Protein AF-A0A067DTP7-F1 (afdb_monomer_lite)

Secondary structure (DSSP, 8-state):
-HHHHHHH------------HHHHHHHHHHHHHHHHHHHHHHHHHHHHHHHHHHHHHHHHHH--HHHHHHHHHHHHHHHHHHH--

Sequence (85 aa):
MDDFEKKVTITDAMEMEEMDIEQANNNSSKTLQLLRTFLDIQQRRAQAYAKLKRGFSEYMISGGELAYQQLCSEITSEF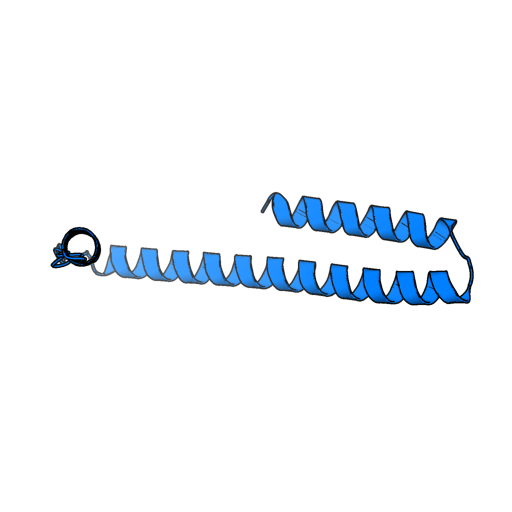NDCSKQ

pLDDT: mean 85.68, std 16.91, range [48.41, 98.56]

Organism: Citrus sinensis (NCBI:txid2711)

Foldseek 3Di:
DVVVVVVVPPPPPPPVPVQPPVNVVVVVVVVVVVVVLVVVLVVLLVVLVVQLVVLVVVCVVPVPVVVNVVSVVVSVVSVVVSVVD

Structure (mmCIF, N/CA/C/O backbone):
data_AF-A0A067DTP7-F1
#
_entry.id   AF-A0A067DTP7-F1
#
loop_
_atom_site.group_PDB
_atom_site.id
_atom_site.type_symbol
_atom_site.label_atom_id
_atom_site.label_alt_id
_atom_site.label_comp_id
_atom_site.label_asym_id
_atom_site.label_entity_id
_atom_site.label_seq_id
_atom_site.pdbx_PDB_ins_code
_atom_site.Cartn_x
_atom_site.Cartn_y
_atom_site.Cartn_z
_atom_site.occupancy
_atom_site.B_iso_or_equiv
_atom_site.auth_seq_id
_atom_site.auth_comp_id
_atom_site.auth_asym_id
_atom_site.auth_atom_id
_atom_site.pdbx_PDB_model_num
ATOM 1 N N . MET A 1 1 ? 16.664 -6.208 45.789 1.00 57.38 1 MET A N 1
ATOM 2 C CA . MET A 1 1 ? 15.748 -6.925 44.870 1.00 57.38 1 MET A CA 1
ATOM 3 C C . MET A 1 1 ? 14.292 -6.677 45.269 1.00 57.38 1 MET A C 1
ATOM 5 O O . MET A 1 1 ? 13.418 -6.711 44.418 1.00 57.38 1 MET A O 1
ATOM 9 N N . ASP A 1 2 ? 14.071 -6.278 46.523 1.00 56.41 2 ASP A N 1
ATOM 10 C CA . ASP A 1 2 ? 12.772 -6.053 47.169 1.00 56.41 2 ASP A CA 1
ATOM 11 C C . ASP A 1 2 ? 11.961 -4.878 46.589 1.00 56.41 2 ASP A C 1
ATOM 13 O O . ASP A 1 2 ? 10.733 -4.893 46.585 1.00 56.41 2 ASP A O 1
ATOM 17 N N . ASP A 1 3 ? 12.635 -3.853 46.053 1.00 63.22 3 ASP A N 1
ATOM 18 C CA . ASP A 1 3 ? 11.974 -2.651 45.516 1.00 63.22 3 ASP A CA 1
ATOM 19 C C . ASP A 1 3 ? 11.311 -2.888 44.144 1.00 63.22 3 ASP A C 1
ATOM 21 O O . ASP A 1 3 ? 10.434 -2.132 43.727 1.00 63.22 3 ASP A O 1
ATOM 25 N N . PHE A 1 4 ? 11.716 -3.950 43.436 1.00 65.44 4 PHE A N 1
ATOM 26 C CA . PHE A 1 4 ? 11.128 -4.336 42.152 1.00 65.44 4 PHE A CA 1
ATOM 27 C C . PHE A 1 4 ? 9.853 -5.155 42.360 1.00 65.44 4 PHE A C 1
ATOM 29 O O . PHE A 1 4 ? 8.827 -4.852 41.762 1.00 65.44 4 PHE A O 1
ATOM 36 N N . GLU A 1 5 ? 9.884 -6.125 43.276 1.00 65.38 5 GLU A N 1
ATOM 37 C CA . GLU A 1 5 ? 8.716 -6.942 43.628 1.00 65.38 5 GLU A CA 1
ATOM 38 C C . GLU A 1 5 ? 7.575 -6.080 44.169 1.00 65.38 5 GLU A C 1
ATOM 40 O O . GLU A 1 5 ? 6.437 -6.239 43.741 1.00 65.38 5 GLU A O 1
ATOM 45 N N . LYS A 1 6 ? 7.884 -5.069 44.991 1.00 65.38 6 LYS A N 1
ATOM 46 C CA . LYS A 1 6 ? 6.887 -4.124 45.512 1.00 65.38 6 LYS A CA 1
ATOM 47 C C . LYS A 1 6 ? 6.224 -3.254 44.433 1.00 65.38 6 LYS A C 1
ATOM 49 O O . LYS A 1 6 ? 5.091 -2.826 44.620 1.00 65.38 6 LYS A O 1
ATOM 54 N N . LYS A 1 7 ? 6.914 -2.979 43.318 1.00 62.03 7 LYS A N 1
ATOM 55 C CA . LYS A 1 7 ? 6.378 -2.210 42.175 1.00 62.03 7 LYS A CA 1
ATOM 56 C C . LYS A 1 7 ? 5.646 -3.082 41.151 1.00 62.03 7 LYS A C 1
ATOM 58 O O . LYS A 1 7 ? 4.936 -2.544 40.309 1.00 62.03 7 LYS A O 1
ATOM 63 N N . VAL A 1 8 ? 5.827 -4.403 41.218 1.00 61.09 8 VAL A N 1
ATOM 64 C CA . VAL A 1 8 ? 5.157 -5.401 40.366 1.00 61.09 8 VAL A CA 1
ATOM 65 C C . VAL A 1 8 ? 3.874 -5.932 41.017 1.00 61.09 8 VAL A C 1
ATOM 67 O O . VAL A 1 8 ? 3.053 -6.557 40.347 1.00 61.09 8 VAL A O 1
ATOM 70 N N . THR A 1 9 ? 3.635 -5.645 42.297 1.00 59.78 9 THR A N 1
ATOM 71 C CA . THR A 1 9 ? 2.357 -5.940 42.946 1.00 59.78 9 THR A CA 1
ATOM 72 C C . THR A 1 9 ? 1.292 -4.937 42.503 1.00 59.78 9 THR A C 1
ATOM 74 O O . THR A 1 9 ? 1.055 -3.919 43.149 1.00 59.78 9 THR A O 1
ATOM 77 N N . ILE A 1 10 ? 0.623 -5.228 41.388 1.00 59.06 10 ILE A N 1
ATOM 78 C CA . ILE A 1 10 ? -0.656 -4.601 41.050 1.00 59.06 10 ILE A CA 1
ATOM 79 C C . ILE A 1 10 ? -1.699 -5.214 41.992 1.00 59.06 10 ILE A C 1
ATOM 81 O O . ILE A 1 10 ? -2.316 -6.230 41.685 1.00 59.06 10 ILE A O 1
ATOM 85 N N . THR A 1 11 ? -1.871 -4.638 43.182 1.00 62.25 11 THR A N 1
ATOM 86 C CA . THR A 1 11 ? -3.091 -4.834 43.979 1.00 62.25 11 THR A CA 1
ATOM 87 C C . THR A 1 11 ? -4.198 -3.960 43.402 1.00 62.25 11 THR A C 1
ATOM 89 O O . THR A 1 11 ? -4.667 -3.043 44.063 1.00 62.25 11 THR A O 1
ATOM 92 N N . ASP A 1 12 ? -4.609 -4.250 42.171 1.00 48.41 12 ASP A N 1
ATOM 93 C CA . ASP A 1 12 ? -5.962 -3.933 41.733 1.00 48.41 12 ASP A CA 1
ATOM 94 C C . ASP A 1 12 ? -6.780 -5.177 42.050 1.00 48.41 12 ASP A C 1
ATOM 96 O O . ASP A 1 12 ? -6.934 -6.092 41.237 1.00 48.41 12 ASP A O 1
ATOM 100 N N . ALA A 1 13 ? -7.341 -5.215 43.258 1.00 49.62 13 ALA A N 1
ATOM 101 C CA . ALA A 1 13 ? -8.702 -5.707 43.313 1.00 49.62 13 ALA A CA 1
ATOM 102 C C . ALA A 1 13 ? -9.455 -4.760 42.379 1.00 49.62 13 ALA A C 1
ATOM 104 O O . ALA A 1 13 ? -9.727 -3.631 42.770 1.00 49.62 13 ALA A O 1
ATOM 105 N N . MET A 1 14 ? -9.635 -5.169 41.115 1.00 51.19 14 MET A N 1
ATOM 106 C CA . MET A 1 14 ? -10.547 -4.507 40.196 1.00 51.19 14 MET A CA 1
ATOM 107 C C . MET A 1 14 ? -11.828 -4.355 40.996 1.00 51.19 14 MET A C 1
ATOM 109 O O . MET A 1 14 ? -12.514 -5.349 41.249 1.00 51.19 14 MET A O 1
ATOM 113 N N . G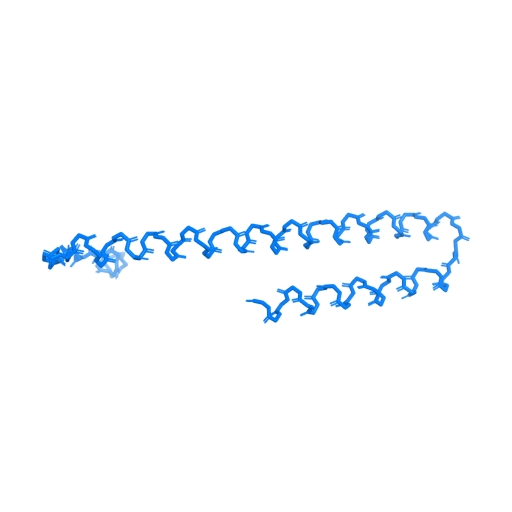LU A 1 15 ? -12.087 -3.140 41.474 1.00 49.31 15 GLU A N 1
ATOM 114 C CA . GLU A 1 15 ? -13.397 -2.741 41.931 1.00 49.31 15 GLU A CA 1
ATOM 115 C C . GLU A 1 15 ? -14.269 -2.961 40.702 1.00 49.31 15 GLU A C 1
ATOM 117 O O . GLU A 1 15 ? -14.316 -2.163 39.769 1.00 49.31 15 GLU A O 1
ATOM 122 N N . MET A 1 16 ? -14.865 -4.151 40.648 1.00 51.03 16 MET A N 1
ATOM 123 C CA . MET A 1 16 ? -16.019 -4.446 39.832 1.00 51.03 16 MET A CA 1
ATOM 124 C C . MET A 1 16 ? -17.116 -3.581 40.446 1.00 51.03 16 MET A C 1
ATOM 126 O O . MET A 1 16 ? -17.968 -4.059 41.190 1.00 51.03 16 MET A O 1
ATOM 130 N N . GLU A 1 17 ? -17.048 -2.271 40.187 1.00 56.72 17 GLU A N 1
ATOM 131 C CA . GLU A 1 17 ? -18.247 -1.458 40.115 1.00 56.72 17 GLU A CA 1
ATOM 132 C C . GLU A 1 17 ? -19.226 -2.284 39.287 1.00 56.72 17 GLU A C 1
ATOM 134 O O . GLU A 1 17 ? -18.820 -2.860 38.270 1.00 56.72 17 GLU A O 1
ATOM 139 N N . GLU A 1 18 ? -20.458 -2.441 39.773 1.00 55.59 18 GLU A N 1
ATOM 140 C CA . GLU A 1 18 ? -21.537 -3.103 39.046 1.00 55.59 18 GLU A CA 1
ATOM 141 C C . GLU A 1 18 ? -21.681 -2.402 37.693 1.00 55.59 18 GLU A C 1
ATOM 143 O O . GLU A 1 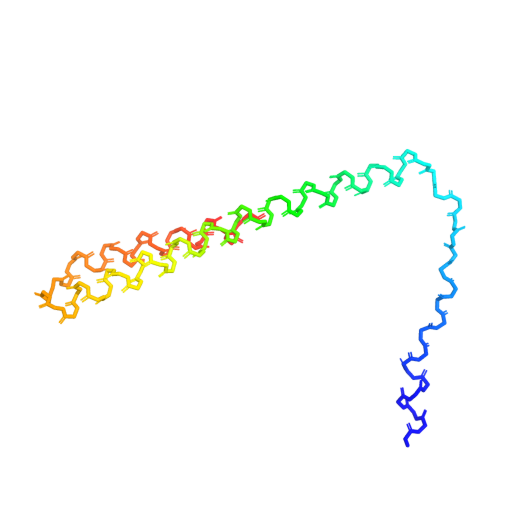18 ? -22.382 -1.405 37.539 1.00 55.59 18 GLU A O 1
ATOM 148 N N . MET A 1 19 ? -20.901 -2.871 36.722 1.00 57.78 19 MET A N 1
ATOM 149 C CA . MET A 1 19 ? -20.788 -2.247 35.427 1.00 57.78 19 MET A CA 1
ATOM 150 C C . MET A 1 19 ? -22.069 -2.635 34.725 1.00 57.78 19 MET A C 1
ATOM 152 O O . MET A 1 19 ? -22.308 -3.821 34.483 1.00 57.78 19 MET A O 1
ATOM 156 N N . ASP A 1 20 ? -22.908 -1.635 34.469 1.00 69.00 20 ASP A N 1
ATOM 157 C CA . ASP A 1 20 ? -24.173 -1.818 33.781 1.00 69.00 20 ASP A CA 1
ATOM 158 C C . ASP A 1 20 ? -23.946 -2.721 32.557 1.00 69.00 20 ASP A C 1
ATOM 160 O O . ASP A 1 20 ? -23.041 -2.482 31.745 1.00 69.00 20 ASP A O 1
ATOM 164 N N . ILE A 1 21 ? -24.718 -3.806 32.455 1.00 69.81 21 ILE A N 1
ATOM 165 C CA . ILE A 1 21 ? -24.557 -4.825 31.410 1.00 69.81 21 ILE A CA 1
ATOM 166 C C . ILE A 1 21 ? -24.640 -4.162 30.025 1.00 69.81 21 ILE A C 1
ATOM 168 O O . ILE A 1 21 ? -23.945 -4.573 29.090 1.00 69.81 21 ILE A O 1
ATOM 172 N N . GLU A 1 22 ? -25.425 -3.089 29.894 1.00 67.88 22 GLU A N 1
ATOM 173 C CA . GLU A 1 22 ? -25.507 -2.285 28.673 1.00 67.88 22 GLU A CA 1
ATOM 174 C C . GLU A 1 22 ? -24.201 -1.5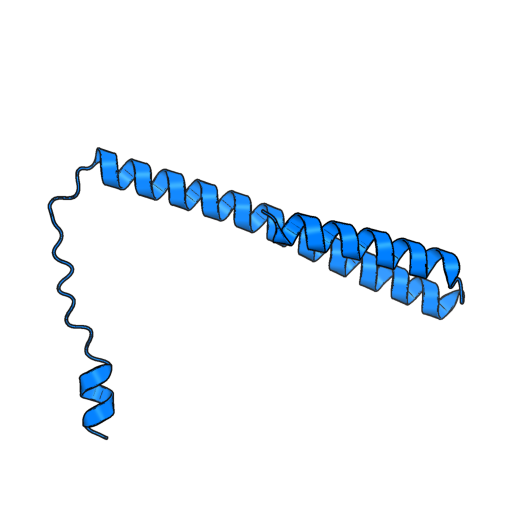32 28.368 1.00 67.88 22 GLU A C 1
ATOM 176 O O . GLU A 1 22 ? -23.761 -1.473 27.214 1.00 67.88 22 GLU A O 1
ATOM 181 N N . GLN A 1 23 ? -23.525 -1.001 29.388 1.00 73.25 23 GLN A N 1
ATOM 182 C CA . GLN A 1 23 ? -22.241 -0.315 29.248 1.00 73.25 23 GLN A CA 1
ATOM 183 C C . GLN A 1 23 ? -21.107 -1.297 28.920 1.00 73.25 23 GLN A C 1
ATOM 185 O O . GLN A 1 23 ? -20.293 -1.022 28.033 1.00 73.25 23 GLN A O 1
ATOM 190 N N . ALA A 1 24 ? -21.092 -2.472 29.554 1.00 71.25 24 ALA A N 1
ATOM 191 C CA . ALA A 1 24 ? -20.140 -3.542 29.255 1.00 71.25 24 ALA A CA 1
ATOM 192 C C . ALA A 1 24 ? -20.297 -4.069 27.813 1.00 71.25 24 ALA A C 1
ATOM 194 O O . ALA A 1 24 ? -19.305 -4.214 27.090 1.00 71.25 24 ALA A O 1
ATOM 195 N N . ASN A 1 25 ? -21.537 -4.274 27.349 1.00 73.75 25 ASN A N 1
ATOM 196 C CA . ASN A 1 25 ? -21.826 -4.675 25.967 1.00 73.75 25 ASN A CA 1
ATOM 197 C C . ASN A 1 25 ? -21.456 -3.593 24.942 1.00 73.75 25 ASN A C 1
ATOM 199 O O . ASN A 1 25 ? -20.922 -3.898 23.874 1.00 73.75 25 ASN A O 1
ATOM 203 N N . ASN A 1 26 ? -21.686 -2.319 25.258 1.00 79.50 26 ASN A N 1
ATOM 204 C CA . ASN A 1 26 ? -21.265 -1.219 24.392 1.00 79.50 26 ASN A CA 1
ATOM 205 C C . ASN A 1 26 ? -19.738 -1.138 24.271 1.00 79.50 26 ASN A C 1
ATOM 207 O O . ASN A 1 26 ? -19.217 -0.900 23.179 1.00 79.50 26 ASN A O 1
ATOM 211 N N . ASN A 1 27 ? -19.011 -1.362 25.365 1.00 85.44 27 ASN A N 1
ATOM 212 C CA . ASN A 1 27 ? -17.551 -1.371 25.356 1.00 85.44 27 ASN A CA 1
ATOM 213 C C . ASN A 1 27 ? -16.997 -2.560 24.564 1.00 85.44 27 ASN A C 1
ATOM 215 O O . ASN A 1 27 ? -16.118 -2.362 23.729 1.00 85.44 27 ASN A O 1
ATOM 219 N N . SER A 1 28 ? -17.550 -3.766 24.735 1.00 86.06 28 SER A N 1
ATOM 220 C CA . SER A 1 28 ? -17.128 -4.940 23.960 1.00 86.06 28 SER A CA 1
ATOM 221 C C . SER A 1 28 ? -17.386 -4.759 22.458 1.00 86.06 28 SER A C 1
ATOM 223 O O . SER A 1 28 ? -16.517 -5.070 21.641 1.00 86.06 28 SER A O 1
ATOM 225 N N . SER A 1 29 ? -18.524 -4.167 22.084 1.00 91.12 29 SER A N 1
ATOM 226 C CA . SER A 1 29 ? -18.854 -3.826 20.696 1.00 91.12 29 SER A CA 1
ATOM 227 C C . SER A 1 29 ? -17.866 -2.816 20.098 1.00 91.12 29 SER A C 1
ATOM 229 O O . SER A 1 29 ? -17.328 -3.043 19.010 1.00 91.12 29 SER A O 1
ATOM 231 N N . LYS A 1 30 ? -17.535 -1.745 20.836 1.00 94.12 30 LYS A N 1
ATOM 232 C CA . LYS A 1 30 ? -16.512 -0.763 20.432 1.00 94.12 30 LYS A CA 1
ATOM 233 C C . LYS A 1 30 ? -15.136 -1.406 20.282 1.00 94.12 30 LYS A C 1
ATOM 235 O O . LYS A 1 30 ? -14.457 -1.156 19.290 1.00 94.12 30 LYS A O 1
ATOM 240 N N . THR A 1 31 ? -14.733 -2.268 21.215 1.00 94.19 31 THR A N 1
ATOM 241 C CA . THR A 1 31 ? -13.466 -3.007 21.129 1.00 94.19 31 THR A CA 1
ATOM 242 C C . THR A 1 31 ? -13.433 -3.908 19.898 1.00 94.19 31 THR A C 1
ATOM 244 O O . THR A 1 31 ? -12.449 -3.895 19.162 1.00 94.19 31 THR A O 1
ATOM 247 N N . LEU A 1 32 ? -14.507 -4.649 19.613 1.00 95.81 32 LEU A N 1
ATOM 248 C CA . LEU A 1 32 ? -14.596 -5.474 18.405 1.00 95.81 32 LEU A CA 1
ATOM 249 C C . LEU A 1 32 ? -14.517 -4.632 17.129 1.00 95.81 32 LEU A C 1
ATOM 251 O O . LEU A 1 32 ? -13.865 -5.043 16.170 1.00 95.81 32 LEU A O 1
ATOM 255 N N . GLN A 1 33 ? -15.151 -3.460 17.109 1.00 96.31 33 GLN A N 1
ATOM 256 C CA . GLN A 1 33 ? -15.063 -2.542 15.978 1.00 96.31 33 GLN A CA 1
ATOM 257 C C . GLN A 1 33 ? -13.631 -2.029 15.785 1.00 96.31 33 GLN A C 1
ATOM 259 O O . GLN A 1 33 ? -13.121 -2.086 14.670 1.00 96.31 33 GLN A O 1
ATOM 264 N N . LEU A 1 34 ? -12.955 -1.617 16.862 1.00 96.12 34 LEU A N 1
ATOM 265 C CA . LEU A 1 34 ? -11.554 -1.189 16.822 1.00 96.12 34 LEU A CA 1
ATOM 266 C C . LEU A 1 34 ? -10.630 -2.298 16.314 1.00 96.12 34 LEU A C 1
ATOM 268 O O . LEU A 1 34 ? -9.773 -2.040 15.475 1.00 96.12 34 LEU A O 1
ATOM 272 N N . LEU A 1 35 ? -10.817 -3.536 16.778 1.00 97.12 35 LEU A N 1
ATOM 273 C CA . LEU A 1 35 ? -10.010 -4.677 16.340 1.00 97.12 35 LEU A CA 1
ATOM 274 C C . LEU A 1 35 ? -10.213 -4.998 14.857 1.00 97.12 35 LEU A C 1
ATOM 276 O O . LEU A 1 35 ? -9.246 -5.331 14.175 1.00 97.12 35 LEU A O 1
ATOM 280 N N . ARG A 1 36 ? -11.444 -4.876 14.346 1.00 97.62 36 ARG A N 1
ATOM 281 C CA . ARG A 1 36 ? -11.732 -5.043 12.913 1.00 97.62 36 ARG A CA 1
ATOM 282 C C . ARG A 1 36 ? -11.050 -3.958 12.087 1.00 97.62 36 ARG A C 1
ATOM 284 O O . ARG A 1 36 ? -10.293 -4.292 11.184 1.00 97.62 36 ARG A O 1
ATOM 291 N N . THR A 1 37 ? -11.221 -2.690 12.462 1.00 97.00 37 THR A N 1
ATOM 292 C CA . THR A 1 37 ? -10.545 -1.567 11.795 1.00 97.00 37 THR A CA 1
ATOM 293 C C . THR A 1 37 ? -9.026 -1.738 11.824 1.00 97.00 37 THR A C 1
ATOM 295 O O . THR A 1 37 ? -8.357 -1.576 10.806 1.00 97.00 37 THR A O 1
ATOM 298 N N . PHE A 1 38 ? -8.469 -2.125 12.973 1.00 96.38 38 PHE A N 1
ATOM 299 C CA . PHE A 1 38 ? -7.041 -2.382 13.109 1.00 96.38 38 PHE A CA 1
ATOM 300 C C . PHE A 1 38 ? -6.581 -3.502 12.175 1.00 96.38 38 PHE A C 1
ATOM 302 O O . PHE A 1 38 ? -5.588 -3.337 11.469 1.00 96.38 38 PHE A O 1
ATOM 309 N N . LEU A 1 39 ? -7.300 -4.626 12.139 1.00 97.69 39 LEU A N 1
ATOM 310 C CA . LEU A 1 39 ? -6.973 -5.746 11.263 1.00 97.69 39 LEU A CA 1
ATOM 311 C C . LEU A 1 39 ? -6.967 -5.323 9.789 1.00 97.69 39 LEU A C 1
ATOM 313 O O . LEU A 1 39 ? -6.017 -5.651 9.079 1.00 97.69 39 LEU A O 1
ATOM 317 N N . ASP A 1 40 ? -7.967 -4.560 9.352 1.00 97.56 40 ASP A N 1
ATOM 318 C CA . ASP A 1 40 ? -8.069 -4.073 7.973 1.00 97.56 40 ASP A CA 1
ATOM 319 C C . ASP A 1 40 ? -6.882 -3.166 7.606 1.00 97.56 40 ASP A C 1
ATOM 321 O O . ASP A 1 40 ? -6.251 -3.342 6.557 1.00 97.56 40 ASP A O 1
ATOM 325 N N . ILE A 1 41 ? -6.499 -2.245 8.499 1.00 97.62 41 ILE A N 1
ATOM 326 C CA . ILE A 1 41 ? -5.318 -1.387 8.315 1.00 97.62 41 ILE A CA 1
ATOM 327 C C . ILE A 1 41 ? -4.043 -2.235 8.221 1.00 97.62 41 ILE A C 1
ATOM 329 O O . ILE A 1 41 ? -3.205 -2.012 7.342 1.00 97.62 41 ILE A O 1
ATOM 333 N N . GLN A 1 42 ? -3.878 -3.232 9.094 1.00 97.38 42 GLN A N 1
ATOM 334 C CA . GLN A 1 42 ? -2.692 -4.090 9.063 1.00 97.38 42 GLN A CA 1
ATOM 335 C C . GLN A 1 42 ? -2.623 -4.943 7.793 1.00 97.38 42 GLN A C 1
ATOM 337 O O . GLN A 1 42 ? -1.538 -5.114 7.232 1.00 97.38 42 GLN A O 1
ATOM 342 N N . GLN A 1 43 ? -3.760 -5.434 7.293 1.00 98.25 43 GLN A N 1
ATOM 343 C CA . GLN A 1 43 ? -3.814 -6.159 6.023 1.00 98.25 43 GLN A CA 1
ATOM 344 C C . GLN A 1 43 ? -3.368 -5.277 4.853 1.00 98.25 43 GLN A C 1
ATOM 346 O O . GLN A 1 43 ? -2.527 -5.704 4.058 1.00 98.25 43 GLN A O 1
ATOM 351 N N . ARG A 1 44 ? -3.851 -4.031 4.782 1.00 98.00 44 ARG A N 1
ATOM 352 C CA . ARG A 1 44 ? -3.427 -3.058 3.761 1.00 98.00 44 ARG A CA 1
ATOM 353 C C . ARG A 1 44 ? -1.925 -2.786 3.818 1.00 98.00 44 ARG A C 1
ATOM 355 O O . ARG A 1 44 ? -1.238 -2.882 2.800 1.00 98.00 44 ARG A O 1
ATOM 362 N N . ARG A 1 45 ? -1.374 -2.554 5.016 1.00 97.50 45 ARG A N 1
ATOM 363 C CA . ARG A 1 45 ? 0.076 -2.362 5.202 1.00 97.50 45 ARG A CA 1
ATOM 364 C C . ARG A 1 45 ? 0.876 -3.579 4.742 1.00 97.50 45 ARG A C 1
ATOM 366 O O . ARG A 1 45 ? 1.872 -3.423 4.039 1.00 97.50 45 ARG A O 1
ATOM 373 N N . ALA A 1 46 ? 0.443 -4.788 5.096 1.00 98.25 46 ALA A N 1
ATOM 374 C CA . ALA A 1 46 ? 1.108 -6.020 4.679 1.00 98.25 46 ALA A CA 1
ATOM 375 C C . ALA A 1 46 ? 1.116 -6.183 3.148 1.00 98.25 46 ALA A C 1
ATOM 377 O O . ALA A 1 46 ? 2.147 -6.530 2.566 1.00 98.25 46 ALA A O 1
ATOM 378 N N . GLN A 1 47 ? -0.002 -5.874 2.485 1.00 98.44 47 GLN A N 1
ATOM 379 C CA . GLN A 1 47 ? -0.103 -5.887 1.023 1.00 98.44 47 GLN A CA 1
ATOM 380 C C . GLN A 1 47 ? 0.821 -4.848 0.376 1.00 98.44 47 GLN A C 1
ATOM 382 O O . GLN A 1 47 ? 1.510 -5.166 -0.595 1.00 98.44 47 GLN A O 1
ATOM 387 N N . ALA A 1 48 ? 0.902 -3.640 0.940 1.00 98.31 48 ALA A N 1
ATOM 388 C CA . ALA A 1 48 ? 1.819 -2.599 0.484 1.00 98.31 48 ALA A CA 1
ATOM 389 C C . ALA A 1 48 ? 3.288 -3.056 0.580 1.00 98.31 48 ALA A C 1
ATOM 391 O O . ALA A 1 48 ? 4.030 -2.958 -0.399 1.00 98.31 48 ALA A O 1
ATOM 392 N N . TYR A 1 49 ? 3.702 -3.655 1.704 1.00 98.31 49 TYR A N 1
ATOM 393 C CA . TYR A 1 49 ? 5.052 -4.220 1.841 1.00 98.31 49 TYR A CA 1
ATOM 394 C C . TYR A 1 49 ? 5.324 -5.349 0.838 1.00 98.31 49 TYR A C 1
ATOM 396 O O . TYR A 1 49 ? 6.407 -5.402 0.252 1.00 98.31 49 TYR A O 1
ATOM 404 N N . ALA A 1 50 ? 4.353 -6.235 0.601 1.00 98.56 50 ALA A N 1
ATOM 405 C CA . ALA A 1 50 ? 4.489 -7.300 -0.391 1.00 98.56 50 ALA A CA 1
ATOM 406 C C . ALA A 1 50 ? 4.659 -6.735 -1.813 1.00 98.56 50 ALA A C 1
ATOM 408 O O . ALA A 1 50 ? 5.539 -7.185 -2.554 1.00 98.56 50 ALA A O 1
ATOM 409 N N . LYS A 1 51 ? 3.871 -5.712 -2.173 1.00 98.44 51 LYS A N 1
ATOM 410 C CA . LYS A 1 51 ? 3.962 -5.012 -3.464 1.00 98.44 51 LYS A CA 1
ATOM 411 C C . LYS A 1 51 ? 5.316 -4.315 -3.621 1.00 98.44 51 LYS A C 1
ATOM 413 O O . LYS A 1 51 ? 5.951 -4.478 -4.661 1.00 98.44 51 LYS A O 1
ATOM 418 N N . LEU A 1 52 ? 5.792 -3.620 -2.585 1.00 98.38 52 LEU A N 1
ATOM 419 C CA . LEU A 1 52 ? 7.107 -2.975 -2.578 1.00 98.38 52 LEU A CA 1
ATOM 420 C C . LEU A 1 52 ? 8.240 -3.992 -2.766 1.00 98.38 52 LEU A C 1
ATOM 422 O O . LEU A 1 52 ? 9.100 -3.800 -3.620 1.00 98.38 52 LEU A O 1
ATOM 426 N N . LYS A 1 53 ? 8.219 -5.105 -2.020 1.00 98.56 53 LYS A N 1
ATOM 427 C CA . LYS A 1 53 ? 9.224 -6.174 -2.138 1.00 98.56 53 LYS A CA 1
ATOM 428 C C . LYS A 1 53 ? 9.274 -6.749 -3.554 1.00 98.56 53 LYS A C 1
ATOM 430 O O . LYS A 1 53 ? 10.361 -6.964 -4.096 1.00 98.56 53 LYS A O 1
ATOM 435 N N . ARG A 1 54 ? 8.105 -6.999 -4.155 1.00 98.25 54 ARG A N 1
ATOM 436 C CA . ARG A 1 54 ? 8.015 -7.484 -5.536 1.00 98.25 54 ARG A CA 1
ATOM 437 C C . ARG A 1 54 ? 8.594 -6.465 -6.516 1.00 98.25 54 ARG A C 1
ATOM 439 O O . ARG A 1 54 ? 9.482 -6.820 -7.281 1.00 98.25 54 ARG A O 1
ATOM 446 N N . GLY A 1 55 ? 8.162 -5.207 -6.443 1.00 98.12 55 GLY A N 1
ATOM 447 C CA . GLY A 1 55 ? 8.655 -4.167 -7.346 1.00 98.12 55 GLY A CA 1
ATOM 448 C C . GLY A 1 55 ? 10.147 -3.874 -7.188 1.00 98.12 55 GLY A C 1
ATOM 449 O O . GLY A 1 55 ? 10.825 -3.635 -8.179 1.00 98.12 55 GLY A O 1
ATOM 450 N N . PHE A 1 56 ? 10.699 -3.982 -5.975 1.00 98.25 56 PHE A N 1
ATOM 451 C CA . PHE A 1 56 ? 12.147 -3.904 -5.775 1.00 98.25 56 PHE A CA 1
ATOM 452 C C . PHE A 1 56 ? 12.881 -5.064 -6.459 1.00 98.25 56 PHE A C 1
ATOM 454 O O . PHE A 1 56 ? 13.914 -4.860 -7.089 1.00 98.25 56 PHE A O 1
ATOM 461 N N . SER A 1 57 ? 12.330 -6.278 -6.392 1.00 98.31 57 SER A N 1
ATOM 462 C CA . SER A 1 57 ? 12.906 -7.439 -7.084 1.00 98.31 57 SER A CA 1
ATOM 463 C C . SER A 1 57 ? 12.895 -7.246 -8.607 1.00 98.31 57 SER A C 1
ATOM 465 O O . SER A 1 57 ? 13.883 -7.541 -9.273 1.00 98.31 57 SER A O 1
ATOM 467 N N . GLU A 1 58 ? 11.808 -6.699 -9.157 1.00 97.69 58 GLU A N 1
ATOM 468 C CA . GLU A 1 58 ? 11.687 -6.358 -10.583 1.00 97.69 58 GLU A CA 1
ATOM 469 C C . GLU A 1 58 ? 12.661 -5.243 -10.996 1.00 97.69 58 GLU A C 1
ATOM 471 O O . GLU A 1 58 ? 13.290 -5.324 -12.055 1.00 97.69 58 GLU A O 1
ATOM 476 N N . TYR A 1 59 ? 12.839 -4.229 -10.148 1.00 97.94 59 TYR A N 1
ATOM 477 C CA . TYR A 1 59 ? 13.823 -3.166 -10.343 1.00 97.94 59 TYR A CA 1
ATOM 478 C C . TYR A 1 59 ? 15.252 -3.716 -10.407 1.00 97.94 59 TYR A C 1
ATOM 480 O O . TYR A 1 59 ? 15.991 -3.373 -11.324 1.00 97.94 59 TYR A O 1
ATOM 488 N N . MET A 1 60 ? 15.621 -4.627 -9.501 1.00 98.06 60 MET A N 1
ATOM 489 C CA . MET A 1 60 ? 16.957 -5.238 -9.480 1.00 98.06 60 MET A CA 1
ATOM 490 C C . MET A 1 60 ? 17.274 -6.056 -10.742 1.00 98.06 60 MET A C 1
ATOM 492 O O . MET A 1 60 ? 18.444 -6.221 -11.078 1.00 98.06 60 MET A O 1
ATOM 496 N N . ILE A 1 61 ? 16.254 -6.569 -11.439 1.00 97.62 61 ILE A N 1
ATOM 497 C CA . ILE A 1 61 ? 16.416 -7.332 -12.686 1.00 97.62 61 ILE A CA 1
ATOM 498 C C . ILE A 1 61 ? 16.430 -6.404 -13.907 1.00 97.62 61 ILE A C 1
ATOM 500 O O . ILE A 1 61 ? 17.240 -6.584 -14.812 1.00 97.62 61 ILE A O 1
ATOM 504 N N . SER A 1 62 ? 15.511 -5.438 -13.956 1.00 96.19 62 SER A N 1
ATOM 505 C CA . SER A 1 62 ? 15.268 -4.611 -15.147 1.00 96.19 62 SER A CA 1
ATOM 506 C C . SER A 1 62 ? 16.057 -3.301 -15.184 1.00 96.19 62 SER A C 1
ATOM 508 O O . SER A 1 62 ? 16.240 -2.739 -16.260 1.00 96.19 62 SER A O 1
ATOM 510 N N . GLY A 1 63 ? 16.469 -2.774 -14.028 1.00 94.88 63 GLY A N 1
ATOM 511 C CA . GLY A 1 63 ? 16.999 -1.414 -13.895 1.00 94.88 63 GLY A CA 1
ATOM 512 C C . GLY A 1 63 ? 15.961 -0.309 -14.142 1.00 94.88 63 GLY A C 1
ATOM 513 O O . GLY A 1 63 ? 16.334 0.846 -14.326 1.00 94.88 63 GLY A O 1
ATOM 514 N N . GLY A 1 64 ? 14.661 -0.635 -14.176 1.00 95.94 64 GLY A N 1
ATOM 515 C CA . GLY A 1 64 ? 13.572 0.304 -14.470 1.00 95.94 64 GLY A CA 1
ATOM 516 C C . GLY A 1 64 ? 13.306 1.313 -13.348 1.00 95.94 64 GLY A C 1
ATOM 517 O O . GLY A 1 64 ? 12.317 1.193 -12.626 1.00 95.94 64 GLY A O 1
ATOM 518 N N . GLU A 1 65 ? 14.172 2.317 -13.205 1.00 95.88 65 GLU A N 1
ATOM 519 C CA . GLU A 1 65 ? 14.138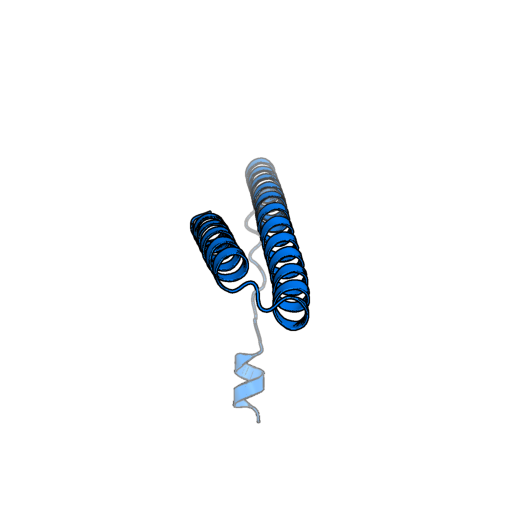 3.277 -12.093 1.00 95.88 65 GLU A CA 1
ATOM 520 C C . GLU A 1 65 ? 12.831 4.080 -12.018 1.00 95.88 65 GLU A C 1
ATOM 522 O O . GLU A 1 65 ? 12.244 4.186 -10.943 1.00 95.88 65 GLU A O 1
ATOM 527 N N . LEU A 1 66 ? 12.323 4.587 -13.148 1.00 97.31 66 LEU A N 1
ATOM 528 C CA . LEU A 1 66 ? 11.104 5.406 -13.163 1.00 97.31 66 LEU A CA 1
ATOM 529 C C . LEU A 1 66 ? 9.884 4.642 -12.622 1.00 97.31 66 LEU A C 1
ATOM 531 O O . LEU A 1 66 ? 9.141 5.165 -11.794 1.00 97.31 66 LEU A O 1
ATOM 535 N N . ALA A 1 67 ? 9.698 3.393 -13.059 1.00 96.31 67 ALA A N 1
ATOM 536 C CA . ALA A 1 67 ? 8.596 2.550 -12.598 1.00 96.31 67 ALA A CA 1
ATOM 537 C C . ALA A 1 67 ? 8.719 2.238 -11.097 1.00 96.31 67 ALA A C 1
ATOM 539 O O . ALA A 1 67 ? 7.727 2.258 -10.366 1.00 96.31 67 ALA A O 1
ATOM 540 N N . TYR A 1 68 ? 9.942 2.008 -10.614 1.00 98.12 68 TYR A N 1
ATOM 541 C CA . TYR A 1 68 ? 10.190 1.770 -9.196 1.00 98.12 68 TYR A CA 1
ATOM 542 C C . TYR A 1 68 ? 9.952 3.022 -8.336 1.00 98.12 68 TYR A C 1
ATOM 544 O O . TYR A 1 68 ? 9.337 2.930 -7.275 1.00 98.12 68 TYR A O 1
ATOM 552 N N . GLN A 1 69 ? 10.354 4.209 -8.797 1.00 98.25 69 GLN A N 1
ATOM 553 C CA . GLN A 1 69 ? 10.083 5.475 -8.103 1.00 98.25 69 GLN A CA 1
ATOM 554 C C . GLN A 1 69 ? 8.580 5.785 -8.014 1.00 98.25 69 GLN A C 1
ATOM 556 O O . GLN A 1 69 ? 8.096 6.236 -6.969 1.00 98.25 69 GLN A O 1
ATOM 561 N N . GLN A 1 70 ? 7.826 5.511 -9.083 1.00 98.25 70 GLN A N 1
ATOM 562 C CA . GLN A 1 70 ? 6.365 5.632 -9.079 1.00 98.25 70 GLN A CA 1
ATOM 563 C C . GLN A 1 70 ? 5.742 4.689 -8.049 1.00 98.25 70 GLN A C 1
ATOM 565 O O . GLN A 1 70 ? 4.950 5.129 -7.215 1.00 98.25 70 GLN A O 1
ATOM 570 N N . LEU A 1 71 ? 6.177 3.426 -8.028 1.00 98.31 71 LEU A N 1
ATOM 571 C CA . LEU A 1 71 ? 5.740 2.465 -7.021 1.00 98.31 71 LEU A CA 1
ATOM 572 C C . LEU A 1 71 ? 6.036 2.952 -5.596 1.00 98.31 71 LEU A C 1
ATOM 574 O O . LEU A 1 71 ? 5.160 2.886 -4.739 1.00 98.31 71 LEU A O 1
ATOM 578 N N . CYS A 1 72 ? 7.245 3.446 -5.328 1.00 98.25 72 CYS A N 1
ATOM 579 C CA . CYS A 1 72 ? 7.595 3.988 -4.015 1.00 98.25 72 CYS A CA 1
ATOM 580 C C . CYS A 1 72 ? 6.645 5.119 -3.602 1.00 98.25 72 CYS A C 1
ATOM 582 O O . CYS A 1 72 ? 6.178 5.130 -2.466 1.00 98.25 72 CYS A O 1
ATOM 584 N N . SER A 1 73 ? 6.297 6.015 -4.53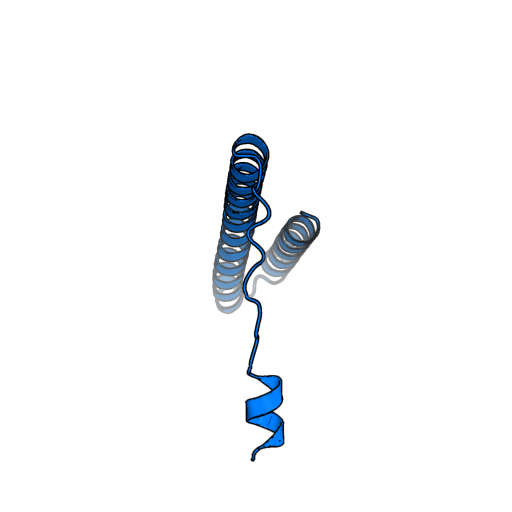0 1.00 98.31 73 SER A N 1
ATOM 585 C CA . SER A 1 73 ? 5.357 7.112 -4.270 1.00 98.31 73 SER A CA 1
ATOM 586 C C . SER A 1 73 ? 3.955 6.601 -3.914 1.00 98.31 73 SER A C 1
ATOM 588 O O . SER A 1 73 ? 3.363 7.061 -2.937 1.00 98.31 73 SER A O 1
ATOM 590 N N . GLU A 1 74 ? 3.445 5.608 -4.651 1.00 98.19 74 GLU A N 1
ATOM 591 C CA . GLU A 1 74 ? 2.163 4.956 -4.346 1.00 98.19 74 GLU A CA 1
ATOM 592 C C . GLU A 1 74 ? 2.167 4.318 -2.950 1.00 98.19 74 GLU A C 1
ATOM 594 O O . GLU A 1 74 ? 1.244 4.518 -2.162 1.00 98.19 74 GLU A O 1
ATOM 599 N N . ILE A 1 75 ? 3.226 3.572 -2.623 1.00 98.12 75 ILE A N 1
ATOM 600 C CA . ILE A 1 75 ? 3.367 2.883 -1.337 1.00 98.12 75 ILE A CA 1
ATOM 601 C C . ILE A 1 75 ? 3.469 3.879 -0.176 1.00 98.12 75 ILE A C 1
ATOM 603 O O . ILE A 1 75 ? 2.860 3.667 0.873 1.00 98.12 75 ILE A O 1
ATOM 607 N N . THR A 1 76 ? 4.194 4.985 -0.350 1.00 97.88 76 THR A N 1
ATOM 608 C CA . THR A 1 76 ? 4.253 6.059 0.648 1.00 97.88 76 THR A CA 1
ATOM 609 C C . THR A 1 76 ? 2.878 6.682 0.886 1.00 97.88 76 THR A C 1
ATOM 611 O O . THR A 1 76 ? 2.518 6.912 2.041 1.00 97.88 76 THR A O 1
ATOM 614 N N . SER A 1 77 ? 2.092 6.922 -0.170 1.00 97.75 77 SER A N 1
ATOM 615 C CA . SER A 1 77 ? 0.716 7.415 -0.021 1.00 97.75 77 SER A CA 1
ATOM 616 C C . SER A 1 77 ? -0.143 6.434 0.776 1.00 97.75 77 SER A C 1
ATOM 618 O O . SER A 1 77 ? -0.783 6.830 1.746 1.00 97.75 77 SER A O 1
ATOM 620 N N . GLU A 1 78 ? -0.083 5.145 0.439 1.00 97.69 78 GLU A N 1
ATOM 621 C CA . GLU A 1 78 ? -0.845 4.098 1.127 1.00 97.69 78 GLU A CA 1
ATOM 622 C C . GLU A 1 78 ? -0.483 4.002 2.619 1.00 97.69 78 GLU A C 1
ATOM 624 O O . GLU A 1 78 ? -1.363 3.892 3.476 1.00 97.69 78 GLU A O 1
ATOM 629 N N . PHE A 1 79 ? 0.806 4.103 2.966 1.00 95.75 79 PHE A N 1
ATOM 630 C CA . PHE A 1 79 ? 1.231 4.126 4.368 1.00 95.75 79 PHE A CA 1
ATOM 631 C C . PHE A 1 79 ? 0.772 5.380 5.112 1.00 95.75 79 PHE A C 1
ATOM 633 O O . PHE A 1 79 ? 0.384 5.283 6.281 1.00 95.75 79 PHE A O 1
ATOM 640 N N . ASN A 1 80 ? 0.783 6.541 4.456 1.00 96.69 80 ASN A N 1
ATOM 641 C CA . ASN A 1 80 ? 0.271 7.777 5.043 1.00 96.69 80 ASN A CA 1
ATOM 642 C C . ASN A 1 80 ? -1.232 7.678 5.320 1.00 96.69 80 ASN A C 1
ATOM 644 O O . ASN A 1 80 ? -1.682 8.095 6.385 1.00 96.69 80 ASN A O 1
ATOM 648 N N . ASP A 1 81 ? -1.997 7.088 4.405 1.00 96.75 81 ASP A N 1
ATOM 649 C CA . ASP A 1 81 ? -3.439 6.908 4.569 1.00 96.75 81 ASP A CA 1
ATOM 650 C C . ASP A 1 81 ? -3.768 5.875 5.650 1.00 96.75 81 ASP A C 1
ATOM 652 O O . ASP A 1 81 ? -4.710 6.065 6.419 1.00 96.75 81 ASP A O 1
ATOM 656 N N . CYS A 1 82 ? -2.965 4.816 5.785 1.00 94.94 82 CYS A N 1
ATOM 657 C CA . CYS A 1 82 ? -3.068 3.877 6.905 1.00 94.94 82 CYS A CA 1
ATOM 658 C C . CYS A 1 82 ? -2.749 4.524 8.263 1.00 94.94 82 CYS A C 1
ATOM 660 O O . CYS A 1 82 ? -3.282 4.085 9.272 1.00 94.94 82 CYS A O 1
ATOM 662 N N . SER A 1 83 ? -1.876 5.535 8.302 1.00 90.69 83 SER A N 1
ATOM 663 C CA . SER A 1 83 ? -1.426 6.170 9.555 1.00 90.69 83 SER A CA 1
ATOM 664 C C . SER A 1 83 ? -2.373 7.257 10.074 1.00 90.69 83 SER A C 1
ATOM 666 O O . SER A 1 83 ? -2.231 7.694 11.212 1.00 90.69 83 SER A O 1
ATOM 668 N N . LYS A 1 84 ? -3.295 7.734 9.230 1.00 92.62 84 LYS A N 1
ATOM 669 C CA . LYS A 1 84 ? -4.305 8.749 9.580 1.00 92.62 84 LYS A CA 1
ATOM 670 C C . LYS A 1 84 ? -5.619 8.148 10.093 1.00 92.62 84 LYS A C 1
ATOM 672 O O . LYS A 1 84 ? -6.474 8.909 10.538 1.00 92.62 84 LYS A O 1
ATOM 677 N N . GLN A 1 85 ? -5.792 6.835 9.947 1.00 75.56 85 GLN A N 1
ATOM 678 C CA . GLN A 1 85 ? -6.937 6.071 10.449 1.00 75.56 85 GLN A CA 1
ATOM 679 C C . GLN A 1 85 ? -6.688 5.644 11.893 1.00 75.56 85 GLN A C 1
ATOM 681 O O . GLN A 1 85 ? -7.672 5.648 12.662 1.00 75.56 85 GLN A O 1
#

Radius of gyration: 23.14 Å; chains: 1; bounding box: 42×16×62 Å

InterPro domains:
  IPR039491 Required for excision 1-B domain-containing protein [PF14966] (33-85)
  IPR039491 Required for excision 1-B domain-containing protein [PTHR28309] (13-85)